Protein AF-A0A7Z7FVF1-F1 (afdb_monomer_lite)

pLDDT: mean 82.6, std 11.45, range [43.22, 93.75]

Radius of gyration: 24.44 Å; chains: 1; bounding box: 51×26×75 Å

Foldseek 3Di:
DPPPDDPLVVLVVLLVVLVVVLVCLVPPDQLDLVVLVVVVDPVSSVVSVVVSVVSNVVSVVVSVVSVVVSVVSVVVSVVVVVVVVVVVVVVVVVVVVVVD

Structure (mmCIF, N/CA/C/O backbone):
data_AF-A0A7Z7FVF1-F1
#
_entry.id   AF-A0A7Z7FVF1-F1
#
loop_
_atom_site.group_PDB
_atom_site.id
_atom_site.type_symbol
_atom_site.label_atom_id
_atom_site.label_alt_id
_atom_site.label_comp_id
_atom_site.label_asym_id
_atom_site.label_entity_id
_atom_site.label_seq_id
_atom_site.pdbx_PDB_ins_code
_atom_site.Cartn_x
_atom_site.Cartn_y
_atom_site.Cartn_z
_atom_site.occupancy
_atom_site.B_iso_or_equiv
_atom_site.auth_seq_id
_atom_site.auth_comp_id
_atom_site.auth_asym_id
_atom_site.auth_atom_id
_atom_site.pdbx_PDB_model_num
ATOM 1 N N . MET A 1 1 ? -26.218 16.043 14.927 1.00 43.22 1 MET A N 1
ATOM 2 C CA . MET A 1 1 ? -25.065 15.196 15.281 1.00 43.22 1 MET A CA 1
ATOM 3 C C . MET A 1 1 ? -24.933 14.197 14.159 1.00 43.22 1 MET A C 1
ATOM 5 O O . MET A 1 1 ? -25.901 13.494 13.909 1.00 43.22 1 MET A O 1
ATOM 9 N N . SER A 1 2 ? -23.851 14.254 13.387 1.00 43.25 2 SER A N 1
ATOM 10 C CA . SER A 1 2 ? -23.605 13.267 12.337 1.00 43.25 2 SER A CA 1
ATOM 11 C C . SER A 1 2 ? -23.394 11.921 13.015 1.00 43.25 2 SER A C 1
ATOM 13 O O . SER A 1 2 ? -22.395 11.736 13.707 1.00 43.25 2 SER A O 1
ATOM 15 N N . ASP A 1 3 ? -24.386 11.049 12.874 1.00 57.56 3 ASP A N 1
ATOM 16 C CA . ASP A 1 3 ? -24.321 9.652 13.274 1.00 57.56 3 ASP A CA 1
ATOM 17 C C . ASP A 1 3 ? -23.236 8.992 12.418 1.00 57.56 3 ASP A C 1
ATOM 19 O O . ASP A 1 3 ? -23.387 8.826 11.205 1.00 57.56 3 ASP A O 1
ATOM 23 N N . LEU A 1 4 ? -22.061 8.793 13.011 1.00 60.81 4 LEU A N 1
ATOM 24 C CA . LEU A 1 4 ? -20.888 8.306 12.303 1.00 60.81 4 LEU A CA 1
ATOM 25 C C . LEU A 1 4 ? -21.001 6.781 12.211 1.00 60.81 4 LEU A C 1
ATOM 27 O O . LEU A 1 4 ? -20.532 6.057 13.085 1.00 60.81 4 LEU A O 1
ATOM 31 N N . VAL A 1 5 ? -21.666 6.294 11.164 1.00 68.31 5 VAL A N 1
ATOM 32 C CA . VAL A 1 5 ? -21.822 4.856 10.915 1.00 68.31 5 VAL A CA 1
ATOM 33 C C . VAL A 1 5 ? -20.520 4.308 10.337 1.00 68.31 5 VAL A C 1
ATOM 35 O O . VAL A 1 5 ? -20.271 4.396 9.135 1.00 68.31 5 VAL A O 1
ATOM 38 N N . LEU A 1 6 ? -19.676 3.742 11.197 1.00 69.00 6 LEU A N 1
ATOM 39 C CA . LEU A 1 6 ? -18.494 3.001 10.770 1.00 69.00 6 LEU A CA 1
ATOM 40 C C . LEU A 1 6 ? -18.821 1.538 10.557 1.00 69.00 6 LEU A C 1
ATOM 42 O O . LEU A 1 6 ? -19.141 0.801 11.487 1.00 69.00 6 LEU A O 1
ATOM 46 N N . LYS A 1 7 ? -18.679 1.110 9.309 1.00 81.12 7 LYS A N 1
ATOM 47 C CA . LYS A 1 7 ? -18.754 -0.296 8.944 1.00 81.12 7 LYS A CA 1
ATOM 48 C C . LYS A 1 7 ? -17.372 -0.906 9.125 1.00 81.12 7 LYS A C 1
ATOM 50 O O . LYS A 1 7 ? -16.548 -0.883 8.214 1.00 81.12 7 LYS A O 1
ATOM 55 N N . LEU A 1 8 ? -17.112 -1.412 10.328 1.00 75.31 8 LEU A N 1
ATOM 56 C CA . LEU A 1 8 ? -15.838 -2.052 10.671 1.00 75.31 8 LEU A CA 1
ATOM 57 C C . LEU A 1 8 ? -15.490 -3.186 9.694 1.00 75.31 8 LEU A C 1
ATOM 59 O O . LEU A 1 8 ? -14.331 -3.316 9.318 1.00 75.31 8 LEU A O 1
ATOM 63 N N . ASP A 1 9 ? -16.491 -3.917 9.201 1.00 81.00 9 ASP A N 1
ATOM 64 C CA . ASP A 1 9 ? -16.302 -4.960 8.186 1.00 81.00 9 ASP A CA 1
ATOM 65 C C . ASP A 1 9 ? -15.738 -4.404 6.865 1.00 81.00 9 ASP A C 1
ATOM 67 O O . ASP A 1 9 ? -14.844 -5.005 6.274 1.00 81.00 9 ASP A O 1
ATOM 71 N N . GLU A 1 10 ? -16.194 -3.225 6.420 1.00 86.56 10 GLU A N 1
ATOM 72 C CA . GLU A 1 10 ? -15.660 -2.570 5.215 1.00 86.56 10 GLU A CA 1
ATOM 73 C C . GLU A 1 10 ? -14.220 -2.079 5.432 1.00 86.56 10 GLU A C 1
ATOM 75 O O . GLU A 1 10 ? -13.411 -2.129 4.509 1.00 86.56 10 GLU A O 1
ATOM 80 N N . LEU A 1 11 ? -13.866 -1.653 6.651 1.00 83.31 11 LEU A N 1
ATOM 81 C CA . LEU A 1 11 ? -12.484 -1.288 6.988 1.00 83.31 11 LEU A CA 1
ATOM 82 C C . LEU A 1 11 ? -11.553 -2.504 7.019 1.00 83.31 11 LEU A C 1
ATOM 84 O O . LEU A 1 11 ? -10.408 -2.402 6.577 1.00 83.31 11 LEU A O 1
ATOM 88 N N . VAL A 1 12 ? -12.030 -3.648 7.519 1.00 81.06 12 VAL A N 1
ATOM 89 C CA . VAL A 1 12 ? -11.277 -4.910 7.485 1.00 81.06 12 VAL A CA 1
ATOM 90 C C . VAL A 1 12 ? -11.064 -5.356 6.042 1.00 81.06 12 VAL A C 1
ATOM 92 O O . VAL A 1 12 ? -9.928 -5.640 5.669 1.00 81.06 12 VAL A O 1
ATOM 95 N N . GLN A 1 13 ? -12.113 -5.327 5.215 1.00 88.19 13 GLN A N 1
ATOM 96 C CA . GLN A 1 13 ? -11.998 -5.661 3.795 1.00 88.19 13 GLN A CA 1
ATOM 97 C C . GLN A 1 13 ? -11.003 -4.740 3.084 1.00 88.19 13 GLN A C 1
ATOM 99 O O . GLN A 1 13 ? -10.105 -5.214 2.396 1.00 88.19 13 GLN A O 1
ATOM 104 N N . LEU A 1 14 ? -11.100 -3.427 3.310 1.00 88.31 14 LEU A N 1
ATOM 105 C CA . LEU A 1 14 ? -10.186 -2.455 2.716 1.00 88.31 14 LEU A CA 1
ATOM 106 C C . LEU A 1 14 ? -8.730 -2.703 3.132 1.00 88.31 14 LEU A C 1
ATOM 108 O O . LEU A 1 14 ? -7.822 -2.563 2.314 1.00 88.31 14 LEU A O 1
ATOM 112 N N . ARG A 1 15 ? -8.483 -3.078 4.392 1.00 85.1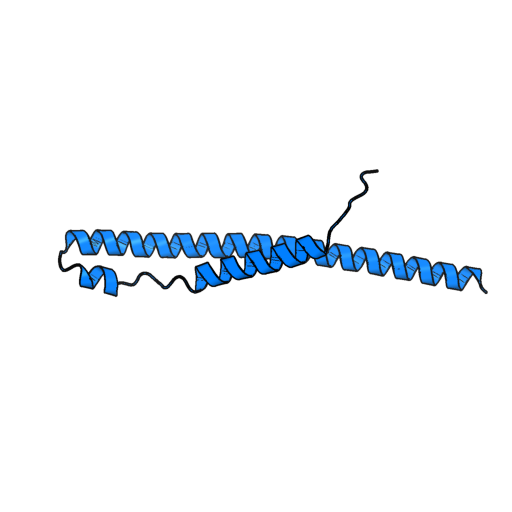2 15 ARG A N 1
ATOM 113 C CA . ARG A 1 15 ? -7.138 -3.443 4.858 1.00 85.12 15 ARG A CA 1
ATOM 114 C C . ARG A 1 15 ? -6.591 -4.638 4.076 1.00 85.12 15 ARG A C 1
ATOM 116 O O . ARG A 1 15 ? -5.432 -4.599 3.663 1.00 85.12 15 ARG A O 1
ATOM 123 N N . ASP A 1 16 ? -7.407 -5.671 3.894 1.00 88.19 16 ASP A N 1
ATOM 124 C CA . ASP A 1 16 ? -7.013 -6.902 3.210 1.00 88.19 16 ASP A CA 1
ATOM 125 C C . ASP A 1 16 ? -6.781 -6.658 1.708 1.00 88.19 16 ASP A C 1
ATOM 127 O O . ASP A 1 16 ? -5.786 -7.127 1.154 1.00 88.19 16 ASP A O 1
ATOM 131 N N . ASP A 1 17 ? -7.617 -5.831 1.073 1.00 92.31 17 ASP A N 1
ATOM 132 C CA . ASP A 1 17 ? -7.443 -5.405 -0.320 1.00 92.31 17 ASP A CA 1
ATOM 133 C C . ASP A 1 17 ? -6.126 -4.634 -0.508 1.00 92.31 17 ASP A C 1
ATOM 135 O O . ASP A 1 17 ? -5.368 -4.884 -1.447 1.00 92.31 17 ASP A O 1
ATOM 139 N N . LEU A 1 18 ? -5.805 -3.718 0.412 1.00 90.94 18 LEU A N 1
ATOM 140 C CA . LEU A 1 18 ? -4.537 -2.991 0.378 1.00 90.94 18 LEU A CA 1
ATOM 141 C C . LEU A 1 18 ? -3.339 -3.919 0.616 1.00 90.94 18 LEU A C 1
ATOM 143 O O . LEU A 1 18 ? -2.290 -3.706 0.013 1.00 90.94 18 LEU A O 1
ATOM 147 N N . ASP A 1 19 ? -3.479 -4.955 1.450 1.00 88.56 19 ASP A N 1
ATOM 148 C CA . ASP A 1 19 ? -2.417 -5.949 1.655 1.00 88.56 19 ASP A CA 1
ATOM 149 C C . ASP A 1 19 ? -2.162 -6.755 0.379 1.00 88.56 19 ASP A C 1
ATOM 151 O O . ASP A 1 19 ? -1.010 -6.973 0.002 1.00 88.56 19 ASP A O 1
ATOM 155 N N . ALA A 1 20 ? -3.223 -7.120 -0.346 1.00 92.31 20 ALA A N 1
ATOM 156 C CA . ALA A 1 20 ? -3.102 -7.749 -1.655 1.00 92.31 20 ALA A CA 1
ATOM 157 C C . ALA A 1 20 ? -2.349 -6.845 -2.648 1.00 92.31 20 ALA A C 1
ATOM 159 O O . ALA A 1 20 ? -1.419 -7.309 -3.305 1.00 92.31 20 ALA A O 1
ATOM 160 N N . VAL A 1 21 ? -2.669 -5.547 -2.699 1.00 90.06 21 VAL A N 1
ATOM 161 C CA . VAL A 1 21 ? -1.967 -4.576 -3.560 1.00 90.06 21 VAL A CA 1
ATOM 162 C C . VAL A 1 21 ? -0.488 -4.436 -3.182 1.00 90.06 21 VAL A C 1
ATOM 164 O O . VAL A 1 21 ? 0.372 -4.415 -4.063 1.00 90.06 21 VAL A O 1
ATOM 167 N N . VAL A 1 22 ? -0.159 -4.363 -1.886 1.00 88.69 22 VAL A N 1
ATOM 168 C CA . VAL A 1 22 ? 1.242 -4.324 -1.429 1.00 88.69 22 VAL A CA 1
ATOM 169 C C . VAL A 1 22 ? 1.984 -5.580 -1.869 1.00 88.69 22 VAL A C 1
ATOM 171 O O . VAL A 1 22 ? 3.092 -5.473 -2.391 1.00 88.69 22 VAL A O 1
ATOM 174 N N . ARG A 1 23 ? 1.384 -6.762 -1.695 1.00 88.31 23 ARG A N 1
ATOM 175 C CA . ARG A 1 23 ? 1.993 -8.034 -2.104 1.00 88.31 23 ARG A CA 1
ATOM 176 C C . ARG A 1 23 ? 2.206 -8.105 -3.608 1.00 88.31 23 ARG A C 1
ATOM 178 O O . ARG A 1 23 ? 3.280 -8.510 -4.031 1.00 88.31 23 ARG A O 1
ATOM 185 N N . GLU A 1 24 ? 1.228 -7.687 -4.405 1.00 88.75 24 GLU A N 1
ATOM 186 C CA . GLU A 1 24 ? 1.352 -7.592 -5.864 1.00 88.75 24 GLU A CA 1
ATOM 187 C C . GLU A 1 24 ? 2.536 -6.700 -6.256 1.00 88.75 24 GLU A C 1
ATOM 189 O O . GLU A 1 24 ? 3.388 -7.119 -7.034 1.00 88.75 24 GLU A O 1
ATOM 194 N N . PHE A 1 25 ? 2.679 -5.514 -5.655 1.00 86.31 25 PHE A N 1
ATOM 195 C CA . PHE A 1 25 ? 3.832 -4.655 -5.932 1.00 86.31 25 PHE A CA 1
ATOM 196 C C . PHE A 1 25 ? 5.159 -5.212 -5.411 1.00 86.31 25 PHE A C 1
ATOM 198 O O . PHE A 1 25 ? 6.193 -4.960 -6.014 1.00 86.31 25 PHE A O 1
ATOM 205 N N . GLN A 1 26 ? 5.175 -5.970 -4.319 1.00 83.50 26 GLN A N 1
ATOM 206 C CA . GLN A 1 26 ? 6.405 -6.602 -3.833 1.00 83.50 26 GLN A CA 1
ATOM 207 C C . GLN A 1 26 ? 6.818 -7.816 -4.675 1.00 83.50 26 GLN A C 1
ATOM 209 O O . GLN A 1 26 ? 8.010 -8.073 -4.813 1.00 83.50 26 GLN A O 1
ATOM 214 N N . ASN A 1 27 ? 5.843 -8.542 -5.225 1.00 82.12 27 ASN A N 1
ATOM 215 C CA . ASN A 1 27 ? 6.053 -9.743 -6.034 1.00 82.12 27 ASN A CA 1
ATOM 216 C C . ASN A 1 27 ? 6.206 -9.446 -7.526 1.00 82.12 27 ASN A C 1
ATOM 218 O O . ASN A 1 27 ? 6.672 -10.312 -8.265 1.00 82.12 27 ASN A O 1
ATOM 222 N N . ALA A 1 28 ? 5.788 -8.262 -7.981 1.00 76.69 28 ALA A N 1
ATOM 223 C CA . ALA A 1 28 ? 6.107 -7.761 -9.305 1.00 76.69 28 ALA A CA 1
ATOM 224 C C . ALA A 1 28 ? 7.628 -7.626 -9.383 1.00 76.69 28 ALA A C 1
ATOM 226 O O . ALA A 1 28 ? 8.198 -6.638 -8.914 1.00 76.69 28 ALA A O 1
ATOM 227 N N . ASP A 1 29 ? 8.239 -8.683 -9.917 1.00 65.31 29 ASP A N 1
ATOM 228 C CA . ASP A 1 29 ? 9.670 -8.937 -9.908 1.00 65.31 29 ASP A CA 1
ATOM 229 C C . ASP A 1 29 ? 10.456 -7.695 -10.337 1.00 65.31 29 ASP A C 1
ATOM 231 O O . ASP A 1 29 ? 9.974 -6.824 -11.087 1.00 65.31 29 ASP A O 1
ATOM 235 N N . ASP A 1 30 ? 11.683 -7.592 -9.844 1.00 63.50 30 ASP A N 1
ATOM 236 C CA . ASP A 1 30 ? 12.589 -6.579 -10.351 1.00 63.50 30 ASP A CA 1
ATOM 237 C C . ASP A 1 30 ? 12.789 -6.876 -11.835 1.00 63.50 30 ASP A C 1
ATOM 239 O O . ASP A 1 30 ? 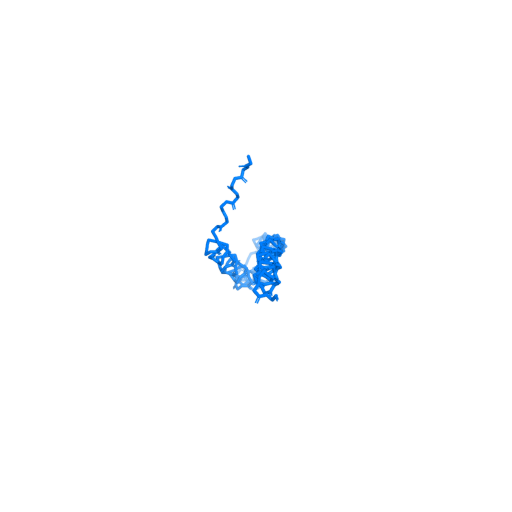13.329 -7.915 -12.218 1.00 63.50 30 ASP A O 1
ATOM 243 N N . PHE A 1 31 ? 12.296 -5.975 -12.689 1.00 62.00 31 PHE A N 1
ATOM 244 C CA . PHE A 1 31 ? 12.592 -6.032 -14.110 1.00 62.00 31 PHE A CA 1
ATOM 245 C C . PHE A 1 31 ? 14.112 -5.882 -14.192 1.00 62.00 31 PHE A C 1
ATOM 247 O O . PHE A 1 31 ? 14.651 -4.820 -13.900 1.00 62.00 31 PHE A O 1
ATOM 254 N N . SER A 1 32 ? 14.817 -6.993 -14.383 1.00 63.06 32 SER A N 1
ATOM 255 C CA . SER A 1 32 ? 16.247 -7.045 -14.092 1.00 63.06 32 SER A CA 1
ATOM 256 C C . SER A 1 32 ? 17.070 -6.702 -15.323 1.00 63.06 32 SER A C 1
ATOM 258 O O . SER A 1 32 ? 16.590 -6.773 -16.459 1.00 63.06 32 SER A O 1
ATOM 260 N N . ASP A 1 33 ? 18.350 -6.404 -15.090 1.00 65.81 33 ASP A N 1
ATOM 261 C CA . ASP A 1 33 ? 19.364 -6.246 -16.137 1.00 65.81 33 ASP A CA 1
ATOM 262 C C . ASP A 1 33 ? 19.348 -7.428 -17.138 1.00 65.81 33 ASP A C 1
ATOM 264 O O . ASP A 1 33 ? 19.649 -7.227 -18.309 1.00 65.81 33 ASP A O 1
ATOM 268 N N . SER A 1 34 ? 18.876 -8.622 -16.743 1.00 72.31 34 SER A N 1
ATOM 269 C CA . SER A 1 34 ? 18.748 -9.786 -17.638 1.00 72.31 34 SER A CA 1
ATOM 270 C C . SER A 1 34 ? 17.798 -9.571 -18.825 1.00 72.31 34 SER A C 1
ATOM 272 O O . SER A 1 34 ? 18.055 -10.076 -19.919 1.00 72.31 34 SER A O 1
ATOM 274 N N . VAL A 1 35 ? 16.716 -8.798 -18.655 1.00 76.00 35 VAL A N 1
ATOM 275 C CA . VAL A 1 35 ? 15.798 -8.490 -19.764 1.00 76.00 35 VAL A CA 1
ATOM 276 C C . VAL A 1 35 ? 16.437 -7.480 -20.710 1.00 76.00 35 VAL A C 1
ATOM 278 O O . VAL A 1 35 ? 16.258 -7.584 -21.922 1.00 76.00 35 VAL A O 1
ATOM 281 N N . ALA A 1 36 ? 17.217 -6.537 -20.174 1.00 75.94 36 ALA A N 1
ATOM 282 C CA . ALA A 1 36 ? 17.998 -5.614 -20.987 1.00 75.94 36 ALA A CA 1
ATOM 283 C C . ALA A 1 36 ? 19.073 -6.372 -21.786 1.00 75.94 36 ALA A C 1
ATOM 285 O O . ALA A 1 36 ? 19.191 -6.160 -22.993 1.00 75.94 36 ALA A O 1
ATOM 286 N N . GLU A 1 37 ? 19.807 -7.295 -21.158 1.00 78.31 37 GLU A N 1
ATOM 287 C CA . GLU A 1 37 ? 20.829 -8.136 -21.803 1.00 78.31 37 GLU A CA 1
ATOM 288 C C . GLU A 1 37 ? 20.250 -9.008 -22.927 1.00 78.31 37 GLU A C 1
ATOM 290 O O . GLU A 1 37 ? 20.865 -9.150 -23.984 1.00 78.31 37 GLU A O 1
ATOM 295 N N . ALA A 1 38 ? 19.033 -9.531 -22.753 1.00 83.62 38 ALA A N 1
ATOM 296 C CA . ALA A 1 38 ? 18.356 -10.351 -23.758 1.00 83.62 38 ALA A CA 1
ATOM 297 C C . ALA A 1 38 ? 17.995 -9.594 -25.052 1.00 83.62 38 ALA A C 1
ATOM 299 O O . ALA A 1 38 ? 17.674 -10.226 -26.059 1.00 83.62 38 ALA A O 1
ATOM 300 N N . THR A 1 39 ? 18.038 -8.256 -25.055 1.00 84.44 39 THR A N 1
ATOM 301 C CA . THR A 1 39 ? 17.650 -7.457 -26.230 1.00 84.44 39 THR A CA 1
ATOM 302 C C . THR A 1 39 ? 18.672 -7.480 -27.368 1.00 84.44 39 THR A C 1
ATOM 304 O O . THR A 1 39 ? 18.296 -7.244 -28.515 1.00 84.44 39 THR A O 1
ATOM 307 N N . GLY A 1 40 ? 19.947 -7.769 -27.081 1.00 80.69 40 GLY A N 1
ATOM 308 C CA . GLY A 1 40 ? 21.004 -7.950 -28.087 1.00 80.69 40 GLY A CA 1
ATOM 309 C C . GLY A 1 40 ? 21.372 -6.715 -28.926 1.00 80.69 40 GLY A C 1
ATOM 310 O O . GLY A 1 40 ? 22.187 -6.836 -29.838 1.00 80.69 40 GLY A O 1
ATOM 311 N N . HIS A 1 41 ? 20.791 -5.544 -28.644 1.00 88.25 41 HIS A N 1
ATOM 312 C CA . HIS A 1 41 ? 21.069 -4.280 -29.328 1.00 88.25 41 HIS A CA 1
ATOM 313 C C . HIS A 1 41 ? 21.347 -3.183 -28.299 1.00 88.25 41 HIS A C 1
ATOM 315 O O . HIS A 1 41 ? 20.491 -2.908 -27.461 1.00 88.25 41 HIS A O 1
ATOM 321 N N . ASP A 1 42 ? 22.492 -2.505 -28.403 1.00 84.81 42 ASP A N 1
ATOM 322 C CA . ASP A 1 42 ? 22.995 -1.581 -27.371 1.00 84.81 42 ASP A CA 1
ATOM 323 C C . ASP A 1 42 ? 22.012 -0.451 -27.021 1.00 84.81 42 ASP A C 1
ATOM 325 O O . ASP A 1 42 ? 21.725 -0.209 -25.845 1.00 84.81 42 ASP A O 1
ATOM 329 N N . ASP A 1 43 ? 21.426 0.205 -28.030 1.00 87.38 43 ASP A N 1
ATOM 330 C CA . ASP A 1 43 ? 20.443 1.268 -27.776 1.00 87.38 43 ASP A CA 1
ATOM 331 C C . ASP A 1 43 ? 19.185 0.737 -27.079 1.00 87.38 43 ASP A C 1
ATOM 333 O O . ASP A 1 43 ? 18.694 1.352 -26.133 1.00 87.38 43 ASP A O 1
ATOM 337 N N . LEU A 1 44 ? 18.661 -0.416 -27.506 1.00 86.56 44 LEU A N 1
ATOM 338 C CA . LEU A 1 44 ? 17.466 -1.008 -26.907 1.00 86.56 44 LEU A CA 1
ATOM 339 C C . LEU A 1 44 ? 17.752 -1.491 -25.480 1.00 86.56 44 LEU A C 1
ATOM 341 O O . LEU A 1 44 ? 16.938 -1.254 -24.591 1.00 86.56 44 LEU A O 1
ATOM 345 N N . HIS A 1 45 ? 18.929 -2.071 -25.246 1.00 88.19 45 HIS A N 1
ATOM 346 C CA . HIS A 1 45 ? 19.420 -2.434 -23.921 1.00 88.19 45 HIS A CA 1
ATOM 347 C C . HIS A 1 45 ? 19.400 -1.223 -22.978 1.00 88.19 45 HIS A C 1
ATOM 349 O O . HIS A 1 45 ? 18.847 -1.308 -21.882 1.00 88.19 45 HIS A O 1
ATOM 355 N N . SER A 1 46 ? 19.935 -0.077 -23.417 1.00 88.69 46 SER A N 1
ATOM 356 C CA . SER A 1 46 ? 19.950 1.154 -22.616 1.00 88.69 46 SER A CA 1
ATOM 357 C C . SER A 1 46 ? 18.537 1.620 -22.243 1.00 88.69 46 SER A C 1
ATOM 359 O O . SER A 1 46 ? 18.242 1.859 -21.073 1.00 88.69 46 SER A O 1
ATOM 361 N N . HIS A 1 47 ? 17.617 1.657 -23.212 1.00 90.38 47 HIS A N 1
ATOM 362 C CA . HIS A 1 47 ? 16.234 2.083 -22.967 1.00 90.38 47 HIS A CA 1
ATOM 363 C C . HIS A 1 47 ? 15.475 1.126 -22.041 1.00 90.38 47 HIS A C 1
ATOM 365 O O . HIS A 1 47 ? 14.717 1.571 -21.176 1.00 90.38 47 HIS A O 1
ATOM 371 N N . VAL A 1 48 ? 15.671 -0.184 -22.208 1.00 88.62 48 VAL A N 1
ATOM 372 C CA . VAL A 1 48 ? 15.040 -1.201 -21.360 1.00 88.62 48 VAL A CA 1
ATOM 373 C C . VAL A 1 48 ? 15.573 -1.117 -19.933 1.00 88.62 48 VAL A C 1
ATOM 375 O O . VAL A 1 48 ? 14.781 -1.146 -18.992 1.00 88.62 48 VAL A O 1
ATOM 378 N N . ARG A 1 49 ? 16.885 -0.932 -19.765 1.00 86.75 49 ARG A N 1
ATOM 379 C CA . ARG A 1 49 ? 17.522 -0.717 -18.462 1.00 86.75 49 ARG A CA 1
ATOM 380 C C . ARG A 1 49 ? 16.980 0.541 -17.777 1.00 86.75 49 ARG A C 1
ATOM 382 O O . ARG A 1 49 ? 16.577 0.480 -16.619 1.00 86.75 49 ARG A O 1
ATOM 389 N N . ASP A 1 50 ? 16.898 1.663 -18.485 1.00 89.12 50 ASP A N 1
ATOM 390 C CA . ASP A 1 50 ? 16.362 2.918 -17.941 1.00 89.12 50 ASP A CA 1
ATOM 391 C C . ASP A 1 50 ? 14.894 2.799 -17.519 1.00 89.12 50 ASP A C 1
ATOM 393 O O . ASP A 1 50 ? 14.495 3.321 -16.474 1.00 89.12 50 ASP A O 1
ATOM 397 N N . PHE A 1 51 ? 14.077 2.115 -18.324 1.00 88.69 51 PHE A N 1
ATOM 398 C CA . PHE A 1 51 ? 12.690 1.825 -17.971 1.00 88.69 51 PHE A CA 1
ATOM 399 C C . PHE A 1 51 ? 12.612 0.962 -16.710 1.00 88.69 51 PHE A C 1
ATOM 401 O O . PHE A 1 51 ? 11.842 1.278 -15.805 1.00 88.69 51 PHE A O 1
ATOM 408 N N . ALA A 1 52 ? 13.431 -0.085 -16.631 1.00 86.38 52 ALA A N 1
ATOM 409 C CA . ALA A 1 52 ? 13.476 -1.002 -15.504 1.00 86.38 52 ALA A CA 1
ATOM 410 C C . ALA A 1 52 ? 13.805 -0.291 -14.183 1.00 86.38 52 ALA A C 1
ATOM 412 O O . ALA A 1 52 ? 13.080 -0.451 -13.200 1.00 86.38 52 ALA A O 1
ATOM 413 N N . HIS A 1 53 ? 14.837 0.561 -14.176 1.00 86.75 53 HIS A N 1
ATOM 414 C CA . HIS A 1 53 ? 15.214 1.349 -12.995 1.00 86.75 53 HIS A CA 1
ATOM 415 C C . HIS A 1 53 ? 14.096 2.299 -12.564 1.00 86.75 53 HIS A C 1
ATOM 417 O O . HIS A 1 53 ? 13.700 2.295 -11.397 1.00 86.75 53 HIS A O 1
ATOM 423 N N . LYS A 1 54 ? 13.516 3.050 -13.509 1.00 90.00 54 LYS A N 1
ATOM 424 C CA . LYS A 1 54 ? 12.401 3.971 -13.226 1.00 90.00 54 LYS A CA 1
ATOM 425 C C . LYS A 1 54 ? 11.160 3.239 -12.724 1.00 90.00 54 LYS A C 1
ATOM 427 O O . LYS A 1 54 ? 10.471 3.731 -11.834 1.00 90.00 54 LYS A O 1
ATOM 432 N N . TRP A 1 55 ? 10.865 2.067 -13.280 1.00 88.75 55 TRP A N 1
ATOM 433 C CA . TRP A 1 55 ? 9.771 1.225 -12.813 1.00 88.75 55 TRP A CA 1
ATOM 434 C C . TRP A 1 55 ? 10.017 0.744 -11.381 1.00 88.75 55 TRP A C 1
ATOM 436 O O . TRP A 1 55 ? 9.118 0.8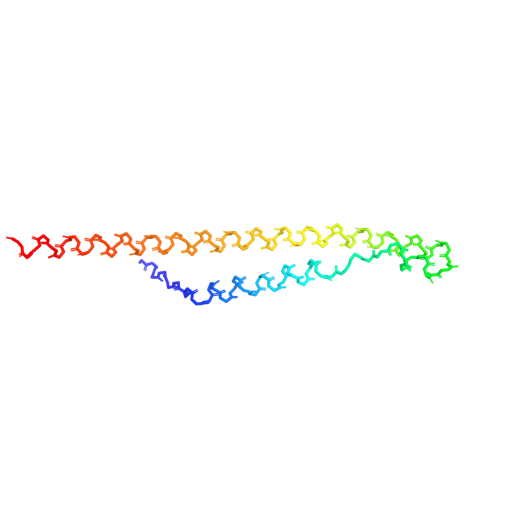53 -10.550 1.00 88.75 55 TRP A O 1
ATOM 446 N N . ASN A 1 56 ? 11.238 0.305 -11.062 1.00 87.06 56 ASN A N 1
ATOM 447 C CA . ASN A 1 56 ? 11.627 -0.091 -9.709 1.00 87.06 56 ASN A CA 1
ATOM 448 C C . ASN A 1 56 ? 11.435 1.038 -8.691 1.00 87.06 56 ASN A C 1
ATOM 450 O O . ASN A 1 56 ? 10.856 0.821 -7.625 1.00 87.06 56 ASN A O 1
ATOM 454 N N . GLU A 1 57 ? 11.899 2.245 -9.014 1.00 89.69 57 GLU A N 1
ATOM 455 C CA . GLU A 1 57 ? 11.684 3.432 -8.181 1.00 89.69 57 GLU A CA 1
ATOM 456 C C . GLU A 1 57 ? 10.192 3.714 -8.009 1.00 89.69 57 GLU A C 1
ATOM 458 O O . GLU A 1 57 ? 9.706 3.836 -6.881 1.00 89.69 57 GLU A O 1
ATOM 463 N N . LYS A 1 58 ? 9.430 3.720 -9.110 1.00 90.38 58 LYS A N 1
ATOM 464 C CA . LYS A 1 58 ? 8.006 4.036 -9.044 1.00 90.38 58 LYS A CA 1
ATOM 465 C C . LYS A 1 58 ? 7.214 3.013 -8.236 1.00 90.38 58 LYS A C 1
ATOM 467 O O . LYS A 1 58 ? 6.322 3.384 -7.473 1.00 90.38 58 LYS A O 1
ATOM 472 N N . ARG A 1 59 ? 7.562 1.734 -8.359 1.00 90.06 59 ARG A N 1
ATOM 473 C CA . ARG A 1 59 ? 6.956 0.638 -7.601 1.00 90.06 59 ARG A CA 1
ATOM 474 C C . ARG A 1 59 ? 7.222 0.771 -6.103 1.00 90.06 59 ARG A C 1
ATOM 476 O O . ARG A 1 59 ? 6.308 0.554 -5.306 1.00 90.06 59 ARG A O 1
ATOM 483 N N . LYS A 1 60 ? 8.438 1.173 -5.711 1.00 89.62 60 LYS A N 1
ATOM 484 C CA . LYS A 1 60 ? 8.778 1.460 -4.307 1.00 89.62 60 LYS A CA 1
ATOM 485 C C . LYS A 1 60 ? 7.924 2.598 -3.754 1.00 89.62 60 LYS A C 1
ATOM 487 O O . LYS A 1 60 ? 7.276 2.403 -2.730 1.00 89.62 60 LYS A O 1
ATOM 492 N N . GLU A 1 61 ? 7.826 3.719 -4.471 1.00 92.88 61 GLU A N 1
ATOM 493 C CA . GLU A 1 61 ? 6.970 4.846 -4.065 1.00 92.88 61 GLU A CA 1
ATOM 494 C C . GLU A 1 61 ? 5.499 4.434 -3.910 1.00 92.88 61 GLU A C 1
ATOM 496 O O . GLU A 1 61 ? 4.837 4.793 -2.937 1.00 92.88 61 GLU A O 1
ATOM 501 N N . MET A 1 62 ? 4.959 3.674 -4.868 1.00 91.06 62 MET A N 1
ATOM 502 C CA . MET A 1 62 ? 3.578 3.190 -4.799 1.00 91.06 62 MET A CA 1
ATOM 503 C C . MET A 1 62 ? 3.371 2.271 -3.594 1.00 91.06 62 MET A C 1
ATOM 505 O O . MET A 1 62 ? 2.393 2.432 -2.868 1.00 91.06 62 MET A O 1
ATOM 509 N N . THR A 1 63 ? 4.313 1.364 -3.335 1.00 91.06 63 THR A N 1
ATOM 510 C CA . THR A 1 63 ? 4.274 0.464 -2.176 1.00 91.06 63 THR A CA 1
ATOM 511 C C . THR A 1 63 ? 4.267 1.242 -0.860 1.00 91.06 63 THR A C 1
ATOM 513 O O . THR A 1 63 ? 3.478 0.937 0.033 1.00 91.06 63 THR A O 1
ATOM 516 N N . GLU A 1 64 ? 5.120 2.258 -0.728 1.00 92.88 64 GLU A N 1
ATOM 517 C CA . GLU A 1 64 ? 5.167 3.119 0.458 1.00 92.88 64 GLU A CA 1
ATOM 518 C C . GLU A 1 64 ? 3.858 3.889 0.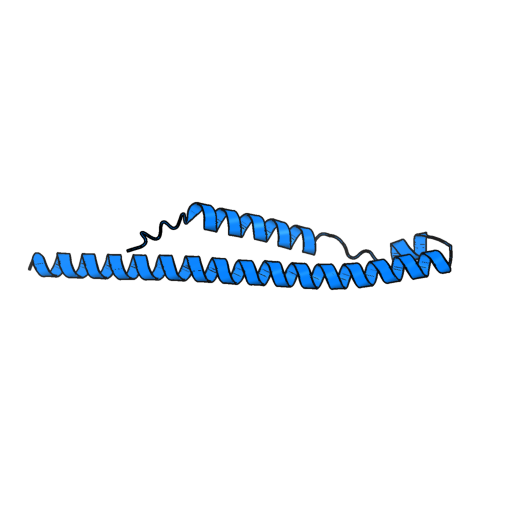655 1.00 92.88 64 GLU A C 1
ATOM 520 O O . GLU A 1 64 ? 3.312 3.907 1.757 1.00 92.88 64 GLU A O 1
ATOM 525 N N . ASN A 1 65 ? 3.297 4.450 -0.416 1.00 93.75 65 ASN A N 1
ATOM 526 C CA . ASN A 1 65 ? 2.019 5.155 -0.350 1.00 93.75 65 ASN A CA 1
ATOM 527 C C . ASN A 1 65 ? 0.871 4.240 0.096 1.00 93.75 65 ASN A C 1
ATOM 529 O O . ASN A 1 65 ? 0.076 4.633 0.949 1.00 93.75 65 ASN A O 1
ATOM 533 N N . VAL A 1 66 ? 0.797 3.013 -0.427 1.00 92.06 66 VAL A N 1
ATOM 534 C CA . VAL A 1 66 ? -0.229 2.040 -0.016 1.00 92.06 66 VAL A CA 1
ATOM 535 C C . VAL A 1 66 ? -0.057 1.660 1.459 1.00 92.06 66 VAL A C 1
ATOM 537 O O . VAL A 1 66 ? -1.040 1.646 2.201 1.00 92.06 66 VAL A O 1
ATOM 540 N N . LYS A 1 67 ? 1.181 1.452 1.927 1.00 90.38 67 LYS A N 1
ATOM 541 C CA . LYS A 1 67 ? 1.468 1.200 3.351 1.00 90.38 67 LYS A CA 1
ATOM 542 C C . LYS A 1 67 ? 1.047 2.361 4.250 1.00 90.38 67 LYS A C 1
ATOM 544 O O . LYS A 1 67 ? 0.493 2.127 5.322 1.00 90.38 67 LYS A O 1
ATOM 549 N N . ASN A 1 68 ? 1.253 3.603 3.819 1.00 93.31 68 ASN A N 1
ATOM 550 C CA . ASN A 1 68 ? 0.804 4.776 4.571 1.00 93.31 68 ASN A CA 1
ATOM 551 C C . ASN A 1 68 ? -0.725 4.789 4.720 1.00 93.31 68 ASN A C 1
ATOM 553 O O . ASN A 1 68 ? -1.242 5.050 5.805 1.00 93.31 68 ASN A O 1
ATOM 557 N N . VAL A 1 69 ? -1.461 4.446 3.659 1.00 91.62 69 VAL A N 1
ATOM 558 C CA . VAL A 1 69 ? -2.927 4.330 3.719 1.00 91.62 69 VAL A CA 1
ATOM 559 C C . VAL A 1 69 ? -3.353 3.208 4.673 1.00 91.62 69 VAL A C 1
ATOM 561 O O . VAL A 1 69 ? -4.237 3.426 5.501 1.00 91.62 69 VAL A O 1
ATOM 564 N N . GLN A 1 70 ? -2.690 2.045 4.634 1.00 88.38 70 GLN A N 1
ATOM 565 C CA . GLN A 1 70 ? -2.946 0.957 5.588 1.00 88.38 70 GLN A CA 1
ATOM 566 C C . GLN A 1 70 ? -2.753 1.403 7.043 1.00 88.38 70 GLN A C 1
ATOM 568 O O . GLN A 1 70 ? -3.584 1.085 7.893 1.00 88.38 70 GLN A O 1
ATOM 573 N N . GLN A 1 71 ? -1.694 2.163 7.338 1.00 89.81 71 GLN A N 1
ATOM 574 C CA . GLN A 1 71 ? -1.439 2.682 8.685 1.00 89.81 71 GLN A CA 1
ATOM 575 C C . GLN A 1 71 ? -2.548 3.621 9.162 1.00 89.81 71 GLN A C 1
ATOM 577 O 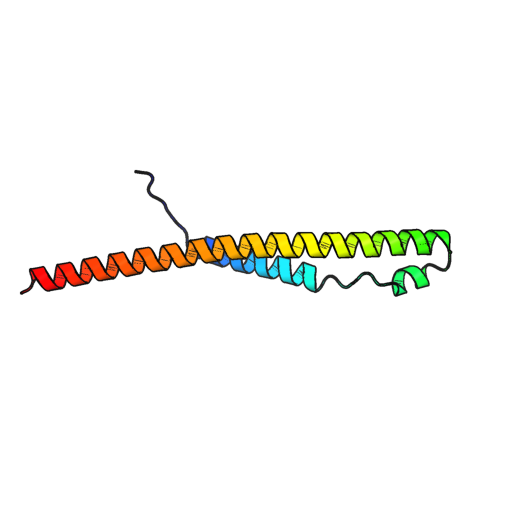O . GLN A 1 71 ? -2.974 3.530 10.312 1.00 89.81 71 GLN A O 1
ATOM 582 N N . VAL A 1 72 ? -3.047 4.497 8.285 1.00 91.12 72 VAL A N 1
ATOM 583 C CA . VAL A 1 72 ? -4.163 5.393 8.615 1.00 91.12 72 VAL A CA 1
ATOM 584 C C . VAL A 1 72 ? -5.430 4.592 8.912 1.00 91.12 72 VAL A C 1
ATOM 586 O O . VAL A 1 72 ? -6.095 4.858 9.911 1.00 91.12 72 VAL A O 1
ATOM 589 N N . ILE A 1 73 ? -5.749 3.588 8.093 1.00 88.06 73 ILE A N 1
ATOM 590 C CA . ILE A 1 73 ? -6.924 2.726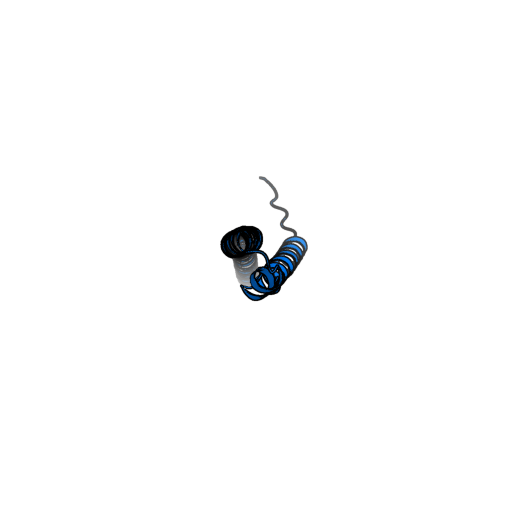 8.298 1.00 88.06 73 ILE A CA 1
ATOM 591 C C . ILE A 1 73 ? -6.819 1.951 9.612 1.00 88.06 73 ILE A C 1
ATOM 593 O O . ILE A 1 73 ? -7.788 1.913 10.371 1.00 88.06 73 ILE A O 1
ATOM 597 N N . ALA A 1 74 ? -5.647 1.387 9.912 1.00 85.94 74 ALA A N 1
ATOM 598 C CA . ALA A 1 74 ? -5.396 0.702 11.176 1.00 85.94 74 ALA A CA 1
ATOM 599 C C . ALA A 1 74 ? -5.581 1.650 12.371 1.00 85.94 74 ALA A C 1
ATOM 601 O O . ALA A 1 74 ? -6.314 1.330 13.301 1.00 85.94 74 ALA A O 1
ATOM 602 N N . ALA A 1 75 ? -5.015 2.859 12.302 1.00 89.38 75 ALA A N 1
ATOM 603 C CA . ALA A 1 75 ? -5.162 3.858 13.355 1.00 89.38 75 ALA A CA 1
ATOM 604 C C . ALA A 1 75 ? -6.624 4.287 13.565 1.00 89.38 75 ALA A C 1
ATOM 606 O O . ALA A 1 75 ? -7.043 4.523 14.698 1.00 89.38 75 ALA A O 1
ATOM 607 N N . VAL A 1 76 ? -7.417 4.393 12.494 1.00 87.75 76 VAL A N 1
ATOM 608 C CA . VAL A 1 76 ? -8.858 4.655 12.604 1.00 87.75 76 VAL A CA 1
ATOM 609 C C . VAL A 1 76 ? -9.544 3.489 13.316 1.00 87.75 76 VAL A C 1
ATOM 611 O O . VAL A 1 76 ? -10.210 3.718 14.323 1.00 87.75 76 VAL A O 1
ATOM 614 N N . ALA A 1 77 ? -9.349 2.253 12.854 1.00 84.56 77 ALA A N 1
ATOM 615 C CA . ALA A 1 77 ? -9.976 1.074 13.451 1.00 84.56 77 ALA A CA 1
ATOM 616 C C . ALA A 1 77 ? -9.636 0.924 14.946 1.00 84.56 77 ALA A C 1
ATOM 618 O O . ALA A 1 77 ? -10.542 0.779 15.769 1.00 84.56 77 ALA A O 1
ATOM 619 N N . ASP A 1 78 ? -8.357 1.050 15.310 1.00 85.50 78 ASP A N 1
ATOM 620 C CA . ASP A 1 78 ? -7.880 0.935 16.692 1.00 85.50 78 ASP A CA 1
ATOM 621 C C . ASP A 1 78 ? -8.506 1.992 17.609 1.00 85.50 78 ASP A C 1
ATOM 623 O O . ASP A 1 78 ? -8.935 1.689 18.726 1.00 85.50 78 ASP A O 1
ATOM 627 N N . ASN A 1 79 ? -8.601 3.239 17.135 1.00 88.38 79 ASN A N 1
ATOM 628 C CA . ASN A 1 79 ? -9.225 4.313 17.904 1.00 88.38 79 ASN A CA 1
ATOM 629 C C . ASN A 1 79 ? -10.717 4.054 18.137 1.00 88.38 79 ASN A C 1
ATOM 631 O O . ASN A 1 79 ? -11.205 4.315 19.235 1.00 88.38 79 ASN A O 1
ATOM 635 N N . PHE A 1 80 ? -11.433 3.513 17.149 1.00 84.75 80 PHE A N 1
ATOM 636 C CA . PHE A 1 80 ? -12.847 3.182 17.314 1.00 84.75 80 PHE A CA 1
ATOM 637 C C . PHE A 1 80 ? -13.067 2.036 18.293 1.00 84.75 80 PHE A C 1
ATOM 639 O O . PHE A 1 80 ? -13.873 2.185 19.207 1.00 84.75 80 PHE A O 1
ATOM 646 N N . VAL A 1 81 ? -12.304 0.945 18.175 1.00 85.31 81 VAL A N 1
ATOM 647 C CA . VAL A 1 81 ? -12.373 -0.175 19.130 1.00 85.31 81 VAL A CA 1
ATOM 648 C C . VAL A 1 81 ? -12.085 0.300 20.554 1.00 85.31 81 VAL A C 1
ATOM 650 O O . VAL A 1 81 ? -12.767 -0.100 21.498 1.00 85.31 81 VAL A O 1
ATOM 653 N N . LYS A 1 82 ? -11.098 1.187 20.721 1.00 87.94 82 LYS A N 1
ATOM 654 C CA . LYS A 1 82 ? -10.759 1.752 22.027 1.00 87.94 82 LYS A CA 1
ATOM 655 C C . LYS A 1 82 ? -11.896 2.595 22.604 1.00 87.94 82 LYS A C 1
ATOM 657 O O . LYS A 1 82 ? -12.281 2.372 23.748 1.00 87.94 82 LYS A O 1
ATOM 662 N N . VAL A 1 83 ? -12.430 3.541 21.829 1.00 88.44 83 VAL A N 1
ATOM 663 C CA . VAL A 1 83 ? -13.522 4.420 22.277 1.00 88.44 83 VAL A CA 1
ATOM 664 C C . VAL A 1 83 ? -14.768 3.610 22.635 1.00 88.44 83 VAL A C 1
ATOM 666 O O . VAL A 1 83 ? -15.380 3.869 23.670 1.00 88.44 83 VAL A O 1
ATOM 669 N N . ASP A 1 84 ? -15.114 2.609 21.825 1.00 85.56 84 ASP A N 1
ATOM 670 C CA . ASP A 1 84 ? -16.279 1.755 22.063 1.00 85.56 84 ASP A CA 1
ATOM 671 C C . ASP A 1 84 ? -16.105 0.907 23.336 1.00 85.56 84 ASP A C 1
ATOM 673 O O . ASP A 1 84 ? -16.994 0.847 24.189 1.00 85.56 84 ASP A O 1
ATOM 677 N N . GLY A 1 85 ? -14.910 0.341 23.542 1.00 88.00 85 GLY A N 1
ATOM 678 C CA . GLY A 1 85 ? -14.568 -0.393 24.761 1.00 88.00 85 GLY A CA 1
ATOM 679 C C . GLY A 1 85 ? -14.565 0.476 26.023 1.00 88.00 85 GLY A C 1
ATOM 680 O O . GLY A 1 85 ? -15.023 0.031 27.077 1.00 88.00 85 GLY A O 1
ATOM 681 N N . ASP A 1 86 ? -14.077 1.713 25.935 1.00 91.25 86 ASP A N 1
ATOM 682 C CA . ASP A 1 86 ? -14.084 2.658 27.056 1.00 91.25 86 ASP A CA 1
ATOM 683 C C . ASP A 1 86 ? -15.517 3.098 27.407 1.00 91.25 86 ASP A C 1
ATOM 685 O O . ASP A 1 86 ? -15.870 3.179 28.587 1.00 91.25 86 ASP A O 1
ATOM 689 N N . LEU A 1 87 ? -16.380 3.300 26.404 1.00 88.75 87 LEU A N 1
ATOM 690 C CA . LEU A 1 87 ? -17.795 3.610 26.616 1.00 88.75 87 LEU A CA 1
ATOM 691 C C . LEU A 1 87 ? -18.555 2.429 27.239 1.00 88.75 87 LEU A C 1
ATOM 693 O O . LEU A 1 87 ? -19.339 2.631 28.168 1.00 88.75 87 LEU A O 1
ATOM 697 N N . ALA A 1 88 ? -18.306 1.202 26.771 1.00 89.56 88 ALA A N 1
ATOM 698 C CA . ALA A 1 88 ? -18.902 -0.008 27.334 1.00 89.56 88 ALA A CA 1
ATOM 699 C C . ALA A 1 88 ? -18.544 -0.176 28.820 1.00 89.56 88 ALA A C 1
ATOM 701 O O . ALA A 1 88 ? -19.433 -0.384 29.647 1.00 89.56 88 ALA A O 1
ATOM 702 N N . LYS A 1 89 ? -17.267 0.017 29.180 1.00 91.38 89 LYS A N 1
ATOM 703 C CA . LYS A 1 89 ? -16.816 -0.010 30.582 1.00 91.38 89 LYS A CA 1
ATOM 704 C C . LYS A 1 89 ? -17.519 1.043 31.432 1.00 91.38 89 LYS A C 1
ATOM 706 O O . LYS A 1 89 ? -18.036 0.711 32.493 1.00 91.38 89 LYS A O 1
ATOM 711 N N . ALA A 1 90 ? -17.591 2.287 30.957 1.00 91.88 90 ALA A N 1
ATOM 712 C CA . ALA A 1 90 ? -18.263 3.363 31.683 1.00 91.88 90 ALA A CA 1
ATOM 713 C C . ALA A 1 90 ? -19.759 3.065 31.920 1.00 91.88 90 ALA A C 1
ATOM 715 O O . ALA A 1 90 ? -20.312 3.403 32.970 1.00 91.88 90 ALA A O 1
ATOM 716 N N . LEU A 1 91 ? -20.426 2.412 30.962 1.00 90.19 91 LEU A N 1
ATOM 717 C CA . LEU A 1 91 ? -21.816 1.975 31.110 1.00 90.19 91 LEU A CA 1
ATOM 718 C C . LEU A 1 91 ? -21.968 0.843 32.134 1.00 90.19 91 LEU A C 1
ATOM 720 O O . LEU A 1 91 ? -22.914 0.876 32.925 1.00 90.19 91 LEU A O 1
ATOM 724 N N . ASP A 1 92 ? -21.061 -0.132 32.144 1.00 90.62 92 ASP A N 1
ATOM 725 C CA . ASP A 1 92 ? -21.077 -1.232 33.114 1.00 90.62 92 ASP A CA 1
ATOM 726 C C . ASP A 1 92 ? -20.770 -0.748 34.538 1.00 90.62 92 ASP A C 1
ATOM 728 O O . ASP A 1 92 ? -21.460 -1.132 35.486 1.00 90.62 92 ASP A O 1
ATOM 732 N N . GLU A 1 93 ? -19.809 0.166 34.695 1.00 88.06 93 GLU A N 1
ATOM 733 C CA . GLU A 1 93 ? -19.501 0.825 35.970 1.00 88.06 93 GLU A CA 1
ATOM 734 C C . GLU A 1 93 ? -20.715 1.584 36.519 1.00 88.06 93 GLU A C 1
ATOM 736 O O . GLU A 1 93 ? -21.063 1.449 37.695 1.00 88.06 93 GLU A O 1
ATOM 741 N N . LYS A 1 94 ? -21.417 2.329 35.656 1.00 82.50 94 LYS A N 1
ATOM 742 C CA . LYS A 1 94 ? -22.637 3.047 36.038 1.00 82.50 94 LYS A CA 1
ATOM 743 C C . LYS A 1 94 ? -23.759 2.092 36.461 1.00 82.50 94 LYS A C 1
ATOM 745 O O . LYS A 1 94 ? -24.391 2.315 37.489 1.00 82.50 94 LYS A O 1
ATOM 750 N N . LYS A 1 95 ? -23.985 1.001 35.720 1.00 73.81 95 LYS A N 1
ATOM 751 C CA . LYS A 1 95 ? -24.993 -0.016 36.078 1.00 73.81 95 LYS A CA 1
ATOM 752 C C . LYS A 1 95 ? -24.691 -0.701 37.414 1.00 73.81 95 LYS A C 1
ATOM 754 O O . LYS A 1 95 ? -25.622 -0.996 38.160 1.00 73.81 95 LYS A O 1
ATOM 759 N N . GLY A 1 96 ? -23.414 -0.941 37.718 1.00 68.00 96 GLY A N 1
ATOM 760 C CA . GLY A 1 96 ? -22.974 -1.496 38.999 1.00 68.00 96 GLY A CA 1
ATOM 761 C C . GLY A 1 96 ? -23.148 -0.536 40.182 1.00 68.00 96 GLY A C 1
ATOM 762 O O . GLY A 1 96 ? -23.356 -0.994 41.305 1.00 68.00 96 GLY A O 1
ATOM 763 N N . ALA A 1 97 ? -23.107 0.778 39.939 1.00 60.97 97 ALA A N 1
ATOM 764 C CA . ALA A 1 97 ? -23.368 1.804 40.949 1.00 60.97 97 ALA A CA 1
ATOM 765 C C . ALA A 1 97 ? -24.867 1.981 41.258 1.00 60.97 97 ALA A C 1
ATOM 767 O O . ALA A 1 97 ? -25.211 2.222 42.408 1.00 60.97 97 ALA A O 1
ATOM 768 N N . ASP A 1 98 ? -25.753 1.808 40.269 1.00 59.12 98 ASP A N 1
ATOM 769 C CA . ASP A 1 98 ? -27.211 1.945 40.444 1.00 59.12 98 ASP A CA 1
ATOM 770 C C . ASP A 1 98 ? -27.873 0.730 41.148 1.00 59.12 98 ASP A C 1
ATOM 772 O O . ASP A 1 98 ? -29.037 0.802 41.538 1.00 59.12 98 ASP A O 1
ATOM 776 N N . HIS A 1 99 ? -27.161 -0.396 41.306 1.00 53.94 99 HIS A N 1
ATOM 777 C CA . HIS A 1 99 ? -27.648 -1.631 41.958 1.00 53.94 99 HIS A CA 1
ATOM 778 C C . HIS A 1 99 ? -27.086 -1.860 43.378 1.00 53.94 99 HIS A C 1
ATOM 780 O O . HIS A 1 99 ? -27.233 -2.959 43.922 1.00 53.94 99 HIS A O 1
ATOM 786 N N . LYS A 1 100 ? -26.441 -0.857 43.984 1.00 46.53 100 LYS A N 1
ATOM 787 C CA . LYS A 1 100 ? -25.849 -0.926 45.328 1.00 46.53 100 LYS A CA 1
ATOM 788 C C . LYS A 1 100 ? -26.443 0.135 46.248 1.00 46.53 100 LYS A C 1
ATOM 790 O O . LYS A 1 100 ? -26.612 -0.185 47.444 1.00 46.53 100 LYS A O 1
#

Sequence (100 aa):
MSDLVLKLDELVQLRDDLDAVVREFQNADDFSDSVAEATGHDDLHSHVRDFAHKWNEKRKEMTENVKNVQQVIAAVADNFVKVDGDLAKALDEKKGADHK

Secondary structure (DSSP, 8-state):
-------HHHHHHHHHHHHHHHHHHHHS----HHHHHTT-SHHHHHHHHHHHHHHHHHHHHHHHHHHHHHHHHHHHHHHHHHHHHHHHHHHHHHHHHHT-